Protein AF-A0A976C8J4-F1 (afdb_monomer)

pLDDT: mean 92.26, std 9.1, range [39.34, 98.19]

Structure (mmCIF, N/CA/C/O backbone):
data_AF-A0A976C8J4-F1
#
_entry.id   AF-A0A976C8J4-F1
#
loop_
_atom_site.group_PDB
_atom_site.id
_atom_site.type_symbol
_atom_site.label_atom_id
_atom_site.label_alt_id
_atom_site.label_comp_id
_atom_site.label_asym_id
_atom_site.label_entity_id
_atom_site.label_seq_id
_atom_site.pdbx_PDB_ins_code
_atom_site.Cartn_x
_atom_site.Cartn_y
_atom_site.Cartn_z
_atom_site.occupancy
_atom_site.B_iso_or_equiv
_atom_site.auth_seq_id
_atom_site.auth_comp_id
_atom_site.auth_asym_id
_atom_site.auth_atom_id
_atom_site.pdbx_PDB_model_num
ATOM 1 N N . MET A 1 1 ? 29.260 -11.620 -3.112 1.00 41.50 1 MET A N 1
ATOM 2 C CA . MET A 1 1 ? 27.911 -11.434 -2.534 1.00 41.50 1 MET A CA 1
ATOM 3 C C . MET A 1 1 ? 26.896 -11.480 -3.673 1.00 41.50 1 MET A C 1
ATOM 5 O O . MET A 1 1 ? 26.681 -10.475 -4.338 1.00 41.50 1 MET A O 1
ATOM 9 N N . VAL A 1 2 ? 26.352 -12.660 -3.986 1.00 39.34 2 VAL A N 1
ATOM 10 C CA . VAL A 1 2 ? 25.333 -12.824 -5.040 1.00 39.34 2 VAL A CA 1
ATOM 11 C C . VAL A 1 2 ? 23.997 -12.362 -4.457 1.00 39.34 2 VAL A C 1
ATOM 13 O O . VAL A 1 2 ? 23.223 -13.145 -3.924 1.00 39.34 2 VAL A O 1
ATOM 16 N N . GLY A 1 3 ? 23.778 -11.048 -4.435 1.00 47.53 3 GLY A N 1
ATOM 17 C CA . GLY A 1 3 ? 22.516 -10.465 -3.989 1.00 47.53 3 GLY A CA 1
ATOM 18 C C . GLY A 1 3 ? 21.468 -10.646 -5.081 1.00 47.53 3 GLY A C 1
ATOM 19 O O . GLY A 1 3 ? 21.663 -10.153 -6.188 1.00 47.53 3 GLY A O 1
ATOM 20 N N . ASN A 1 4 ? 20.379 -11.357 -4.778 1.00 62.34 4 ASN A N 1
ATOM 21 C CA . ASN A 1 4 ? 19.314 -11.746 -5.711 1.00 62.34 4 ASN A CA 1
ATOM 22 C C . ASN A 1 4 ? 18.607 -10.544 -6.378 1.00 62.34 4 ASN A C 1
ATOM 24 O O . ASN A 1 4 ? 17.482 -10.187 -6.024 1.00 62.34 4 ASN A O 1
ATOM 28 N N . ALA A 1 5 ? 19.238 -9.939 -7.387 1.00 71.81 5 ALA A N 1
ATOM 29 C CA . ALA A 1 5 ? 18.659 -8.879 -8.215 1.00 71.81 5 ALA A CA 1
ATOM 30 C C . ALA A 1 5 ? 17.354 -9.333 -8.891 1.00 71.81 5 ALA A C 1
ATOM 32 O O . ALA A 1 5 ? 16.433 -8.538 -9.073 1.00 71.81 5 ALA A O 1
ATOM 33 N N . TRP A 1 6 ? 17.246 -10.631 -9.195 1.00 85.31 6 TRP A N 1
ATOM 34 C CA . TRP A 1 6 ? 16.015 -11.235 -9.693 1.00 85.31 6 TRP A CA 1
ATOM 35 C C . TRP A 1 6 ? 14.874 -11.135 -8.677 1.00 85.31 6 TRP A C 1
ATOM 37 O O . TRP A 1 6 ? 13.796 -10.669 -9.036 1.00 85.31 6 TRP A O 1
ATOM 47 N N . ALA A 1 7 ? 15.113 -11.513 -7.416 1.00 80.38 7 ALA A N 1
ATOM 48 C CA . ALA A 1 7 ? 14.073 -11.523 -6.387 1.00 80.38 7 ALA A CA 1
ATOM 49 C C . ALA A 1 7 ? 13.535 -10.111 -6.144 1.00 80.38 7 ALA A C 1
ATOM 51 O O . ALA A 1 7 ? 12.331 -9.897 -6.222 1.00 80.38 7 ALA A O 1
ATOM 52 N N . LYS A 1 8 ? 14.428 -9.126 -5.985 1.00 81.06 8 LYS A N 1
ATOM 53 C CA . LYS A 1 8 ? 14.043 -7.716 -5.797 1.00 81.06 8 LYS A CA 1
ATOM 54 C C . LYS A 1 8 ? 13.209 -7.159 -6.955 1.00 81.06 8 LYS A C 1
ATOM 56 O O . LYS A 1 8 ? 12.375 -6.292 -6.744 1.00 81.06 8 LYS A O 1
ATOM 61 N N . LYS A 1 9 ? 13.419 -7.653 -8.179 1.00 86.38 9 LYS A N 1
ATOM 62 C CA . LYS A 1 9 ? 12.665 -7.218 -9.362 1.00 86.38 9 LYS A CA 1
ATOM 63 C C . LYS A 1 9 ? 11.280 -7.865 -9.473 1.00 86.38 9 LYS A C 1
ATOM 65 O O . LYS A 1 9 ? 10.401 -7.282 -10.095 1.00 86.38 9 LYS A O 1
ATOM 70 N N . HIS A 1 10 ? 11.086 -9.061 -8.919 1.00 91.81 10 HIS A N 1
ATOM 71 C CA . HIS A 1 10 ? 9.869 -9.854 -9.143 1.00 91.81 10 HIS A CA 1
ATOM 72 C C . HIS A 1 10 ? 8.991 -10.025 -7.906 1.00 91.81 10 HIS A C 1
ATOM 74 O O . HIS A 1 10 ? 7.829 -10.404 -8.060 1.00 91.81 10 HIS A O 1
ATOM 80 N N . ILE A 1 11 ? 9.531 -9.750 -6.719 1.00 95.19 11 ILE A N 1
ATOM 81 C CA . ILE A 1 11 ? 8.844 -9.872 -5.439 1.00 95.19 11 ILE A CA 1
ATOM 82 C C . ILE A 1 11 ? 8.641 -8.471 -4.865 1.00 95.19 11 ILE A C 1
ATOM 84 O O . ILE A 1 11 ? 9.584 -7.683 -4.776 1.00 95.19 11 ILE A O 1
ATOM 88 N N . GLY A 1 12 ? 7.402 -8.162 -4.501 1.00 95.94 12 GLY A N 1
ATOM 89 C CA . GLY A 1 12 ? 7.067 -7.052 -3.621 1.00 95.94 12 GLY A CA 1
ATOM 90 C C . GLY A 1 12 ? 6.862 -7.568 -2.206 1.00 95.94 12 GLY A C 1
ATOM 91 O O . GLY A 1 12 ? 6.359 -8.676 -2.021 1.00 95.94 12 GLY A O 1
ATOM 92 N N . TYR A 1 13 ? 7.268 -6.783 -1.217 1.00 95.12 13 TYR A N 1
ATOM 93 C CA . TYR A 1 13 ? 7.202 -7.182 0.181 1.00 95.12 13 TYR A CA 1
ATOM 94 C C . TYR A 1 13 ? 6.600 -6.069 1.024 1.00 95.12 13 TYR A C 1
ATOM 96 O O . TYR A 1 13 ? 7.028 -4.921 0.910 1.00 95.12 13 TYR A O 1
ATOM 104 N N . LEU A 1 14 ? 5.630 -6.440 1.854 1.00 95.56 14 LEU A N 1
ATOM 105 C CA . LEU A 1 14 ? 5.026 -5.598 2.871 1.00 95.56 14 LEU A CA 1
ATOM 106 C C . LEU A 1 14 ? 5.291 -6.237 4.242 1.00 95.56 14 LEU A C 1
ATOM 108 O O . LEU A 1 14 ? 4.684 -7.268 4.523 1.00 95.56 14 LEU A O 1
ATOM 112 N N . PRO A 1 15 ? 6.193 -5.680 5.064 1.00 92.38 15 PRO A N 1
ATOM 113 C CA . PRO A 1 15 ? 6.419 -6.163 6.426 1.00 92.38 15 PRO A CA 1
ATOM 114 C C . PRO A 1 15 ? 5.279 -5.758 7.375 1.00 92.38 15 PRO A C 1
ATOM 116 O O . PRO A 1 15 ? 4.619 -4.744 7.138 1.00 92.38 15 PRO A O 1
ATOM 119 N N . GLU A 1 16 ? 5.141 -6.466 8.504 1.00 87.81 16 GLU A N 1
ATOM 120 C CA . GLU A 1 16 ? 4.213 -6.096 9.591 1.00 87.81 16 GLU A CA 1
ATOM 121 C C . GLU A 1 16 ? 4.452 -4.648 10.055 1.00 87.81 16 GLU A C 1
ATOM 123 O O . GLU A 1 16 ? 3.533 -3.834 10.177 1.00 87.81 16 GLU A O 1
ATOM 128 N N . SER A 1 17 ? 5.726 -4.302 10.270 1.00 83.81 17 SER A N 1
ATOM 129 C CA . SER A 1 17 ? 6.147 -2.942 10.595 1.00 83.81 17 SER A CA 1
ATOM 130 C C . SER A 1 17 ? 6.581 -2.196 9.339 1.00 83.81 17 SER A C 1
ATOM 132 O O . SER A 1 17 ? 7.681 -2.380 8.810 1.00 83.81 17 SER A O 1
ATOM 134 N N . ASN A 1 18 ? 5.702 -1.316 8.872 1.00 77.69 18 ASN A N 1
ATOM 135 C CA . ASN A 1 18 ? 5.929 -0.458 7.718 1.00 77.69 18 ASN A CA 1
ATOM 136 C C . ASN A 1 18 ? 7.015 0.600 7.990 1.00 77.69 18 ASN A C 1
ATOM 138 O O . ASN A 1 18 ? 6.749 1.650 8.578 1.00 77.69 18 ASN A O 1
ATOM 142 N N . ALA A 1 19 ? 8.238 0.352 7.514 1.00 81.88 19 ALA A N 1
ATOM 143 C CA . ALA A 1 19 ? 9.367 1.285 7.590 1.00 81.88 19 ALA A CA 1
ATOM 144 C C . ALA A 1 19 ? 9.253 2.420 6.546 1.00 81.88 19 ALA A C 1
ATOM 146 O O . ALA A 1 19 ? 10.023 2.494 5.588 1.00 81.88 19 ALA A O 1
ATOM 147 N N . LEU A 1 20 ? 8.253 3.290 6.703 1.00 92.44 20 LEU A N 1
ATOM 148 C CA . LEU A 1 20 ? 8.008 4.429 5.811 1.00 92.44 20 LEU A CA 1
ATOM 149 C C . LEU A 1 20 ? 8.832 5.664 6.217 1.00 92.44 20 LEU A C 1
ATOM 151 O O . LEU A 1 20 ? 9.052 5.902 7.404 1.00 92.44 20 LEU A O 1
ATOM 155 N N . TYR A 1 21 ? 9.208 6.500 5.240 1.00 94.81 21 TYR A N 1
ATOM 156 C CA . TYR A 1 21 ? 9.780 7.831 5.497 1.00 94.81 21 TYR A CA 1
ATOM 157 C C . TYR A 1 21 ? 8.656 8.797 5.897 1.00 94.81 21 TYR A C 1
ATOM 159 O O . TYR A 1 21 ? 7.953 9.339 5.046 1.00 94.81 21 TYR A O 1
ATOM 167 N N . LEU A 1 22 ? 8.429 8.944 7.204 1.00 95.31 22 LEU A N 1
ATOM 168 C CA . LEU A 1 22 ? 7.263 9.650 7.755 1.00 95.31 22 LEU A CA 1
ATOM 169 C C . LEU A 1 22 ? 7.241 11.155 7.437 1.00 95.31 22 LEU A C 1
ATOM 171 O O . LEU A 1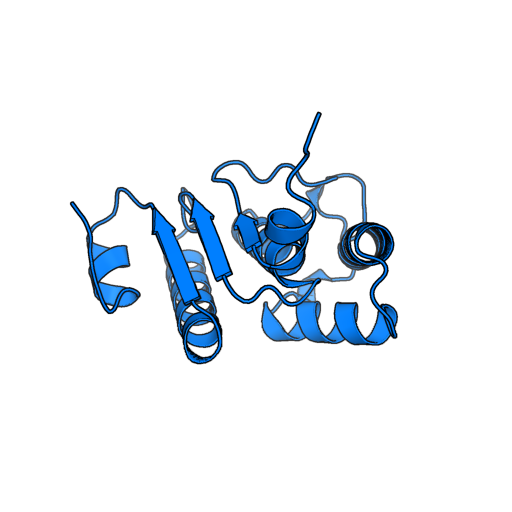 22 ? 6.170 11.758 7.378 1.00 95.31 22 LEU A O 1
ATOM 175 N N . ASP A 1 23 ? 8.412 11.738 7.209 1.00 96.56 23 ASP A N 1
ATOM 176 C CA . ASP A 1 23 ? 8.638 13.150 6.911 1.00 96.56 23 ASP A CA 1
ATOM 177 C C . ASP A 1 23 ? 8.343 13.535 5.450 1.00 96.56 23 ASP A C 1
ATOM 179 O O . ASP A 1 23 ? 8.183 14.724 5.158 1.00 96.56 23 ASP A O 1
ATOM 183 N N . MET A 1 24 ? 8.215 12.548 4.554 1.00 97.88 24 MET A N 1
ATOM 184 C CA . MET A 1 24 ? 7.908 12.746 3.134 1.00 97.88 24 MET A CA 1
ATOM 185 C C . MET A 1 24 ? 6.403 12.815 2.854 1.00 97.88 24 MET A C 1
ATOM 187 O O . MET A 1 24 ? 5.578 12.193 3.534 1.00 97.88 24 MET A O 1
ATOM 191 N N . TYR A 1 25 ? 6.035 13.520 1.781 1.00 98.12 25 TYR A N 1
ATOM 192 C CA . TYR A 1 25 ? 4.689 13.433 1.216 1.00 98.12 25 TYR A CA 1
ATOM 193 C C . TYR A 1 25 ? 4.474 12.094 0.502 1.00 98.12 25 TYR A C 1
ATOM 195 O O . TYR A 1 25 ? 5.399 11.527 -0.076 1.00 98.12 25 TYR A O 1
ATOM 203 N N . VAL A 1 26 ? 3.230 11.600 0.468 1.00 97.75 26 VAL A N 1
ATOM 204 C CA . VAL A 1 26 ? 2.891 10.309 -0.173 1.00 97.75 26 VAL A CA 1
ATOM 205 C C . VAL A 1 26 ? 3.421 10.213 -1.608 1.00 97.75 26 VAL A C 1
ATOM 207 O O . VAL A 1 26 ? 4.051 9.225 -1.983 1.00 97.75 26 VAL A O 1
ATOM 210 N N . LYS A 1 27 ? 3.189 11.252 -2.419 1.00 97.38 27 LYS A N 1
ATOM 211 C CA . LYS A 1 27 ? 3.648 11.302 -3.818 1.00 97.38 27 LYS A CA 1
ATOM 212 C C . LYS A 1 27 ? 5.169 11.315 -3.936 1.00 97.38 27 LYS A C 1
ATOM 214 O O . LYS A 1 27 ? 5.704 10.687 -4.847 1.00 97.38 27 LYS A O 1
ATOM 219 N N . GLU A 1 28 ? 5.850 12.019 -3.037 1.00 97.69 28 GLU A N 1
ATOM 220 C CA . GLU A 1 28 ? 7.312 12.100 -3.013 1.00 97.69 28 GLU A CA 1
ATOM 221 C C . GLU A 1 28 ? 7.914 10.752 -2.643 1.00 97.69 28 GLU A C 1
ATOM 223 O O . GLU A 1 28 ? 8.764 10.251 -3.369 1.00 97.69 28 GLU A O 1
ATOM 228 N N . TYR A 1 29 ? 7.399 10.122 -1.587 1.00 98.06 29 TYR A N 1
ATOM 229 C CA . TYR A 1 29 ? 7.826 8.800 -1.149 1.00 98.06 29 TYR A CA 1
ATOM 230 C C . TYR A 1 29 ? 7.677 7.757 -2.262 1.00 98.06 29 TYR A C 1
ATOM 232 O O . TYR A 1 29 ? 8.629 7.054 -2.591 1.00 98.06 29 TYR A O 1
ATOM 240 N N . LEU A 1 30 ? 6.504 7.680 -2.900 1.00 98.00 30 LEU A N 1
ATOM 241 C CA . LEU A 1 30 ? 6.288 6.732 -3.997 1.00 98.00 30 LEU A CA 1
ATOM 242 C C . LEU A 1 30 ? 7.177 7.044 -5.208 1.00 98.00 30 LEU A C 1
ATOM 244 O O . LEU A 1 30 ? 7.691 6.122 -5.838 1.00 98.00 30 LEU A O 1
ATOM 248 N N . SER A 1 31 ? 7.406 8.323 -5.514 1.00 97.88 31 SER A N 1
ATOM 249 C CA . SER A 1 31 ? 8.338 8.709 -6.580 1.00 97.88 31 SER A CA 1
ATOM 250 C C . SER A 1 31 ? 9.762 8.259 -6.249 1.00 97.88 31 SER A C 1
ATOM 252 O O . SER A 1 31 ? 10.381 7.582 -7.063 1.00 97.88 31 SER A O 1
ATOM 254 N N . PHE A 1 32 ? 10.232 8.519 -5.028 1.00 97.50 32 PHE A N 1
ATOM 255 C CA . PHE A 1 32 ? 11.546 8.104 -4.541 1.00 97.50 32 PHE A CA 1
ATOM 256 C C . PHE A 1 32 ? 11.754 6.588 -4.663 1.00 97.50 32 PHE A C 1
ATOM 258 O O . PHE A 1 32 ? 12.746 6.134 -5.235 1.00 97.50 32 PHE A O 1
ATOM 265 N N . ILE A 1 33 ? 10.788 5.780 -4.210 1.00 96.56 33 ILE A N 1
ATOM 266 C CA . ILE A 1 33 ? 10.861 4.322 -4.374 1.00 96.56 33 ILE A CA 1
ATOM 267 C C . ILE A 1 33 ? 10.900 3.939 -5.860 1.00 96.56 33 ILE A C 1
ATOM 269 O O . ILE A 1 33 ? 11.694 3.089 -6.266 1.00 96.56 33 ILE A O 1
ATOM 273 N N . GLY A 1 34 ? 10.059 4.545 -6.697 1.00 96.62 34 GLY A N 1
ATOM 274 C CA . GLY A 1 34 ? 10.026 4.219 -8.120 1.00 96.62 34 GLY A CA 1
ATOM 275 C C . GLY A 1 34 ? 11.300 4.611 -8.881 1.00 96.62 34 GLY A C 1
ATOM 276 O O . GLY A 1 34 ? 11.676 3.913 -9.828 1.00 96.62 34 GLY A O 1
ATOM 277 N N . GLU A 1 35 ? 12.007 5.656 -8.445 1.00 96.62 35 GLU A N 1
ATOM 278 C CA . GLU A 1 35 ? 13.338 6.023 -8.948 1.00 96.62 35 GLU A CA 1
ATOM 279 C C . GLU A 1 35 ? 14.383 4.952 -8.621 1.00 96.62 35 GLU A C 1
ATOM 281 O O . GLU A 1 35 ? 15.153 4.563 -9.504 1.00 96.62 35 GLU A O 1
ATOM 286 N N . ILE A 1 36 ? 14.361 4.391 -7.403 1.00 94.12 36 ILE A N 1
ATOM 287 C CA . ILE A 1 36 ? 15.241 3.274 -7.007 1.00 94.12 36 ILE A CA 1
ATOM 288 C C . ILE A 1 36 ? 15.042 2.071 -7.941 1.00 94.12 36 ILE A C 1
ATOM 290 O O . ILE A 1 36 ? 16.012 1.437 -8.367 1.00 94.12 36 ILE A O 1
ATOM 294 N N . TYR A 1 37 ? 13.792 1.781 -8.311 1.00 94.12 37 TYR A N 1
ATOM 295 C CA . TYR A 1 37 ? 13.451 0.713 -9.255 1.00 94.12 37 TYR A CA 1
ATOM 296 C C . TYR A 1 37 ? 13.611 1.098 -10.735 1.00 94.12 37 TYR A C 1
ATOM 298 O O . TYR A 1 37 ? 13.393 0.248 -11.601 1.00 94.12 37 TYR A O 1
ATOM 306 N N . LYS A 1 38 ? 14.025 2.335 -11.045 1.00 94.44 38 LYS A N 1
ATOM 307 C CA . LYS A 1 38 ? 14.231 2.856 -12.410 1.00 94.44 38 LYS A CA 1
ATOM 308 C C . LYS A 1 38 ? 13.002 2.682 -13.308 1.00 94.44 38 LYS A C 1
ATOM 310 O O . LYS A 1 38 ? 13.107 2.251 -14.458 1.00 94.44 38 LYS A O 1
ATOM 315 N N . ILE A 1 39 ? 11.825 2.990 -12.770 1.00 95.44 39 ILE A N 1
ATOM 316 C CA . ILE A 1 39 ? 10.553 2.797 -13.468 1.00 95.44 39 ILE A CA 1
ATOM 317 C C . ILE A 1 39 ? 10.392 3.834 -14.597 1.00 95.44 39 ILE A C 1
ATOM 319 O O . ILE A 1 39 ? 10.449 5.039 -14.334 1.00 95.44 39 ILE A O 1
ATOM 323 N N . PRO A 1 40 ? 10.136 3.411 -15.852 1.00 93.94 40 PRO A N 1
ATOM 324 C CA . PRO A 1 40 ? 9.795 4.335 -16.927 1.00 93.94 40 PRO A CA 1
ATOM 325 C C . PRO A 1 40 ? 8.408 4.946 -16.691 1.00 93.94 40 PRO A C 1
ATOM 327 O O . PRO A 1 40 ? 7.513 4.290 -16.166 1.00 93.94 40 PRO A O 1
ATOM 330 N N . ASN A 1 41 ? 8.199 6.192 -17.121 1.00 95.81 41 ASN A N 1
ATOM 331 C CA . ASN A 1 41 ? 6.933 6.914 -16.922 1.00 95.81 41 ASN A CA 1
ATOM 332 C C . ASN A 1 41 ? 6.502 6.999 -15.443 1.00 95.81 41 ASN A C 1
ATOM 334 O O . ASN A 1 41 ? 5.317 6.888 -15.125 1.00 95.81 41 ASN A O 1
ATOM 338 N N . LEU A 1 42 ? 7.461 7.229 -14.539 1.00 96.94 42 LEU A N 1
ATOM 339 C CA . LEU A 1 42 ? 7.265 7.215 -13.087 1.00 96.94 42 LEU A CA 1
ATOM 340 C C . LEU A 1 42 ? 6.047 8.017 -12.608 1.00 96.94 42 LEU A C 1
ATOM 342 O O . LEU A 1 42 ? 5.255 7.506 -11.825 1.00 96.94 42 L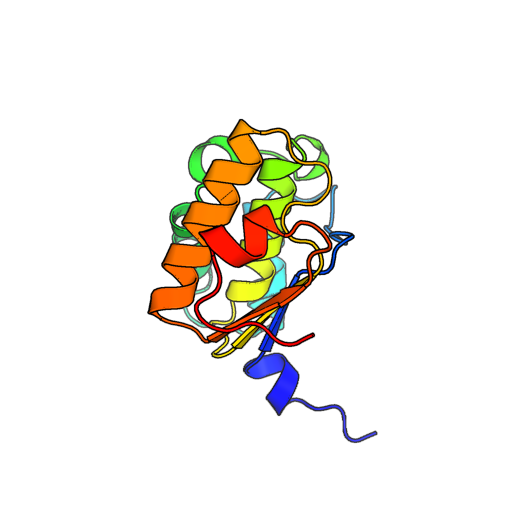EU A O 1
ATOM 346 N N . LYS A 1 43 ? 5.848 9.244 -13.110 1.00 97.06 43 LYS A N 1
ATOM 347 C CA . LYS A 1 43 ? 4.693 10.079 -12.729 1.00 97.06 43 LYS A CA 1
ATOM 348 C C . LYS A 1 43 ? 3.357 9.376 -12.978 1.00 97.06 43 LYS A C 1
ATOM 350 O O . LYS A 1 43 ? 2.469 9.437 -12.132 1.00 97.06 43 LYS A O 1
ATOM 355 N N . LYS A 1 44 ? 3.232 8.688 -14.118 1.00 98.00 44 LYS A N 1
ATOM 356 C CA . LYS A 1 44 ? 2.042 7.901 -14.455 1.00 98.00 44 LYS A CA 1
ATOM 357 C C . LYS A 1 44 ? 1.906 6.718 -13.500 1.00 98.00 44 LYS A C 1
ATOM 359 O O . LYS A 1 44 ? 0.840 6.527 -12.931 1.00 98.00 44 LYS A O 1
ATOM 364 N N . ARG A 1 45 ? 2.997 5.983 -13.258 1.00 97.88 45 ARG A N 1
ATOM 365 C CA . ARG A 1 45 ? 2.987 4.831 -12.348 1.00 97.88 45 ARG A CA 1
ATOM 366 C C . ARG A 1 45 ? 2.588 5.210 -10.921 1.00 97.88 45 ARG A C 1
ATOM 368 O O . ARG A 1 45 ? 1.821 4.492 -10.293 1.00 97.88 45 ARG A O 1
ATOM 375 N N . VAL A 1 46 ? 3.082 6.335 -10.407 1.00 98.12 46 VAL A N 1
ATOM 376 C CA . VAL A 1 46 ? 2.715 6.840 -9.074 1.00 98.12 46 VAL A CA 1
ATOM 377 C C . VAL A 1 46 ? 1.227 7.186 -9.014 1.00 98.12 46 VAL A C 1
ATOM 379 O O . VAL A 1 46 ? 0.570 6.832 -8.039 1.00 98.12 46 VAL A O 1
ATOM 382 N N . ALA A 1 47 ? 0.681 7.827 -10.052 1.00 98.00 47 ALA A N 1
ATOM 383 C CA . ALA A 1 47 ? -0.751 8.116 -10.128 1.00 98.00 47 ALA A CA 1
ATOM 384 C C . ALA A 1 47 ? -1.596 6.829 -10.143 1.00 98.00 47 ALA A C 1
ATOM 386 O O . ALA A 1 47 ? -2.529 6.720 -9.352 1.00 98.00 47 ALA A O 1
ATOM 387 N N . GLU A 1 48 ? -1.209 5.836 -10.953 1.00 97.44 48 GLU A N 1
ATOM 388 C CA . GLU A 1 48 ? -1.850 4.512 -10.988 1.00 97.44 48 GLU A CA 1
ATOM 389 C C . GLU A 1 48 ? -1.835 3.838 -9.608 1.00 97.44 48 GLU A C 1
ATOM 391 O O . GLU A 1 48 ? -2.851 3.304 -9.181 1.00 97.44 48 GLU A O 1
ATOM 396 N N . MET A 1 49 ? -0.710 3.882 -8.880 1.00 97.75 49 MET A N 1
ATOM 397 C CA . MET A 1 49 ? -0.640 3.308 -7.529 1.00 97.75 49 MET A CA 1
ATOM 398 C C . MET A 1 49 ? -1.548 4.042 -6.548 1.00 97.75 49 MET A C 1
ATOM 400 O O . MET A 1 49 ? -2.273 3.393 -5.802 1.00 97.75 49 MET A O 1
ATOM 404 N N . ILE A 1 50 ? -1.545 5.378 -6.559 1.00 97.94 50 ILE A N 1
ATOM 405 C CA . ILE A 1 50 ? -2.400 6.180 -5.674 1.00 97.94 50 ILE A CA 1
ATOM 406 C C . ILE A 1 50 ? -3.876 5.849 -5.889 1.00 97.94 50 ILE A C 1
ATOM 408 O O . ILE A 1 50 ? -4.620 5.738 -4.916 1.00 97.94 50 ILE A O 1
ATOM 412 N N . GLU A 1 51 ? -4.292 5.681 -7.140 1.00 97.25 51 GLU A N 1
ATOM 413 C CA . GLU A 1 51 ? -5.652 5.278 -7.483 1.00 97.25 51 GLU A CA 1
ATOM 414 C C . GLU A 1 51 ? -5.931 3.834 -7.051 1.00 97.25 51 GLU A C 1
ATOM 416 O O . GLU A 1 51 ? -6.866 3.596 -6.287 1.00 97.25 51 GLU A O 1
ATOM 421 N N . GLN A 1 52 ? -5.075 2.888 -7.451 1.00 95.62 52 GLN A N 1
ATOM 422 C CA . GLN A 1 52 ? -5.263 1.456 -7.214 1.00 95.62 52 GLN A CA 1
ATOM 423 C C . GLN A 1 52 ? -5.398 1.110 -5.728 1.00 95.62 52 GLN A C 1
ATOM 425 O O . GLN A 1 52 ? -6.224 0.276 -5.367 1.00 95.62 52 GLN A O 1
ATOM 430 N N . VAL A 1 53 ? -4.610 1.745 -4.854 1.00 96.12 53 VAL A N 1
ATOM 431 C CA . VAL A 1 53 ? -4.674 1.499 -3.404 1.00 96.12 53 VAL A CA 1
ATOM 432 C C . VAL A 1 53 ? -5.574 2.490 -2.656 1.00 96.12 53 VAL A C 1
ATOM 434 O O . VAL A 1 53 ? -5.621 2.465 -1.427 1.00 96.12 53 VAL A O 1
ATOM 437 N N . GLY A 1 54 ? -6.293 3.374 -3.358 1.00 95.94 54 GLY A N 1
ATOM 438 C CA . GLY A 1 54 ? -7.247 4.318 -2.766 1.00 95.94 54 GLY A CA 1
ATOM 439 C C . GLY A 1 54 ? -6.618 5.409 -1.890 1.00 95.94 54 GLY A C 1
ATOM 440 O O . GLY A 1 54 ? -7.204 5.815 -0.893 1.00 95.94 54 GLY A O 1
ATOM 441 N N . LEU A 1 55 ? -5.423 5.890 -2.238 1.00 97.12 55 LEU A N 1
ATOM 442 C CA . LEU A 1 55 ? -4.727 6.980 -1.537 1.00 97.12 55 LEU A CA 1
ATOM 443 C C . LEU A 1 55 ? -5.164 8.382 -1.990 1.00 97.12 55 LEU A C 1
ATOM 445 O O . LEU A 1 55 ? -4.697 9.367 -1.423 1.00 97.12 55 LEU A O 1
ATOM 449 N N . GLY A 1 56 ? -6.021 8.498 -3.010 1.00 96.25 56 GLY A N 1
ATOM 450 C CA . GLY A 1 56 ? -6.419 9.769 -3.634 1.00 96.25 56 GLY A CA 1
ATOM 451 C C . GLY A 1 56 ? -6.690 10.919 -2.647 1.00 96.25 56 GLY A C 1
ATOM 452 O O . GLY A 1 56 ? -5.985 11.933 -2.734 1.00 96.25 56 GLY A O 1
ATOM 453 N N . PRO A 1 57 ? -7.618 10.753 -1.678 1.00 95.12 57 PRO A N 1
ATOM 454 C CA . PRO A 1 57 ? -7.987 11.798 -0.717 1.00 95.12 57 PRO A CA 1
ATOM 455 C C . PRO A 1 57 ? -6.819 12.301 0.139 1.00 95.12 57 PRO A C 1
ATOM 457 O O . PRO A 1 57 ? -6.758 13.476 0.482 1.00 95.12 57 PRO A O 1
ATOM 460 N N . GLU A 1 58 ? -5.857 11.431 0.438 1.00 95.50 58 GLU A N 1
ATOM 461 C CA . GLU A 1 58 ? -4.776 11.679 1.396 1.00 95.50 58 GLU A CA 1
ATOM 462 C C . GLU A 1 58 ? -3.411 11.903 0.720 1.00 95.50 58 GLU A C 1
ATOM 464 O O . GLU A 1 58 ? -2.419 12.216 1.374 1.00 95.50 58 GLU A O 1
ATOM 469 N N . SER A 1 59 ? -3.346 11.791 -0.610 1.00 94.38 59 SER A N 1
ATOM 470 C CA . SER A 1 59 ? -2.098 11.816 -1.389 1.00 94.38 59 SER A CA 1
ATOM 471 C C . SER A 1 59 ? -1.305 13.130 -1.316 1.00 94.38 59 SER A C 1
ATOM 473 O O . SER A 1 59 ? -0.156 13.183 -1.758 1.00 94.38 59 SER A O 1
ATOM 475 N N . HIS A 1 60 ? -1.918 14.193 -0.794 1.00 95.06 60 HIS A N 1
ATOM 476 C CA . HIS A 1 60 ? -1.321 15.514 -0.605 1.00 95.06 60 HIS A CA 1
ATOM 477 C C . HIS A 1 60 ? -0.718 15.711 0.794 1.00 95.06 60 HIS A C 1
ATOM 479 O O . HIS A 1 60 ? -0.147 16.766 1.056 1.00 95.06 60 HIS A O 1
ATOM 485 N N . LYS A 1 61 ? -0.857 14.735 1.699 1.00 97.44 61 LYS A N 1
ATOM 486 C CA . LYS A 1 61 ? -0.356 14.817 3.074 1.00 97.44 61 LYS A CA 1
ATOM 487 C C . LYS A 1 61 ? 1.013 14.155 3.217 1.00 97.44 61 LYS A C 1
ATOM 489 O O . LYS A 1 61 ? 1.422 13.328 2.395 1.00 97.44 61 LYS A O 1
ATOM 494 N N . LYS A 1 62 ? 1.706 14.516 4.298 1.00 98.19 62 LYS A N 1
ATOM 495 C CA . LYS A 1 62 ? 2.862 13.770 4.799 1.00 98.19 62 LYS A CA 1
ATOM 496 C C . LYS A 1 62 ? 2.434 12.428 5.375 1.00 98.19 62 LYS A C 1
ATOM 498 O O . LYS A 1 62 ? 1.340 12.317 5.931 1.00 98.19 62 LYS A O 1
ATOM 503 N N . ILE A 1 63 ? 3.309 11.431 5.287 1.00 97.75 63 ILE A N 1
ATOM 504 C CA . ILE A 1 63 ? 3.022 10.075 5.771 1.00 97.75 63 ILE A CA 1
ATOM 505 C C . ILE A 1 63 ? 2.784 10.056 7.292 1.00 97.75 63 ILE A C 1
ATOM 507 O O . ILE A 1 63 ? 1.924 9.312 7.769 1.00 97.75 63 ILE A O 1
ATOM 511 N N . GLU A 1 64 ? 3.462 10.914 8.062 1.00 97.06 64 GLU A N 1
ATOM 512 C CA . GLU A 1 64 ? 3.224 11.066 9.505 1.00 97.06 64 GLU A CA 1
ATOM 513 C C . GLU A 1 64 ? 1.772 11.441 9.851 1.00 97.06 64 GLU A C 1
ATOM 515 O O . GLU A 1 64 ? 1.252 10.995 10.872 1.00 97.06 64 GLU A O 1
ATOM 520 N N . ALA A 1 65 ? 1.084 12.189 8.986 1.00 97.38 65 ALA A N 1
ATOM 521 C CA . ALA A 1 65 ? -0.287 12.639 9.221 1.00 97.38 65 ALA A CA 1
ATOM 522 C C . ALA A 1 65 ? -1.348 11.592 8.838 1.00 97.38 65 ALA A C 1
ATOM 524 O O . ALA A 1 65 ? -2.534 11.785 9.105 1.00 97.38 65 ALA A O 1
ATOM 525 N N . LEU A 1 66 ? -0.943 10.491 8.199 1.00 95.88 66 LEU A N 1
ATOM 526 C CA . LEU A 1 66 ? -1.853 9.430 7.780 1.00 95.88 66 LEU A CA 1
ATOM 527 C C . LEU A 1 66 ? -2.270 8.553 8.959 1.00 95.88 66 LEU A C 1
ATOM 529 O O . LEU A 1 66 ? -1.450 8.213 9.818 1.00 95.88 66 LEU A O 1
ATOM 533 N N . SER A 1 67 ? -3.526 8.098 8.938 1.00 94.00 67 SER A N 1
ATOM 534 C CA . SER A 1 67 ? -3.960 7.014 9.817 1.00 94.00 67 SER A CA 1
ATOM 535 C C . SER A 1 67 ? -3.223 5.718 9.480 1.00 94.00 67 SER A C 1
ATOM 537 O O . SER A 1 67 ? -2.652 5.557 8.396 1.00 94.00 67 SER A O 1
ATOM 539 N N . LYS A 1 68 ? -3.261 4.756 10.404 1.00 92.69 68 LYS A N 1
ATOM 540 C CA . LYS A 1 68 ? -2.579 3.473 10.231 1.00 92.69 68 LYS A CA 1
ATOM 541 C C . LYS A 1 68 ? -3.016 2.736 8.956 1.00 92.69 68 LYS A C 1
ATOM 543 O O . LYS A 1 68 ? -2.151 2.305 8.201 1.00 92.69 68 LYS A O 1
ATOM 548 N N . GLY A 1 69 ? -4.315 2.686 8.652 1.00 94.06 69 GLY A N 1
ATOM 549 C CA . GLY A 1 69 ? -4.820 2.101 7.404 1.00 94.06 69 GLY A CA 1
ATOM 550 C C . GLY A 1 69 ? -4.299 2.798 6.144 1.00 94.06 69 GLY A C 1
ATOM 551 O O . GLY A 1 69 ? -3.913 2.131 5.186 1.00 94.06 69 GLY A O 1
ATOM 552 N N . TYR A 1 70 ? -4.194 4.131 6.145 1.00 95.62 70 TYR A N 1
ATOM 553 C CA . TYR A 1 70 ? -3.598 4.857 5.018 1.00 95.62 70 TYR A CA 1
ATOM 554 C C . TYR A 1 70 ? -2.091 4.604 4.893 1.00 95.62 70 TYR A C 1
ATOM 556 O O . TYR A 1 70 ? -1.604 4.420 3.779 1.00 95.62 70 TYR A O 1
ATOM 564 N N . ARG A 1 71 ? -1.350 4.499 6.003 1.00 95.62 71 ARG A N 1
ATOM 565 C CA . ARG A 1 71 ? 0.062 4.068 5.973 1.00 95.62 71 ARG A CA 1
ATOM 566 C C . ARG A 1 71 ? 0.205 2.653 5.409 1.00 95.62 71 ARG A C 1
ATOM 568 O O . ARG A 1 71 ? 1.107 2.410 4.615 1.00 95.62 71 ARG A O 1
ATOM 575 N N . GLN A 1 72 ? -0.727 1.756 5.726 1.00 95.62 72 GLN A N 1
ATOM 576 C CA . GLN A 1 72 ? -0.762 0.409 5.157 1.00 95.62 72 GLN A CA 1
ATOM 577 C C . GLN A 1 72 ? -0.947 0.428 3.635 1.00 95.62 72 GLN A C 1
ATOM 579 O O . GLN A 1 72 ? -0.236 -0.267 2.912 1.00 95.62 72 GLN A O 1
ATOM 584 N N . ARG A 1 73 ? -1.846 1.284 3.132 1.00 96.50 73 ARG A N 1
ATOM 585 C CA . ARG A 1 73 ? -2.038 1.512 1.689 1.00 96.50 73 ARG A CA 1
ATOM 586 C C . ARG A 1 73 ? -0.773 2.066 1.024 1.00 96.50 73 ARG A C 1
ATOM 588 O O . ARG A 1 73 ? -0.448 1.650 -0.085 1.00 96.50 73 ARG A O 1
ATOM 595 N N . VAL A 1 74 ? -0.026 2.950 1.696 1.00 97.56 74 VAL A N 1
ATOM 596 C CA . VAL A 1 74 ? 1.289 3.419 1.211 1.00 97.56 74 VAL A CA 1
ATOM 597 C C . VAL A 1 74 ? 2.293 2.264 1.132 1.00 97.56 74 VAL A C 1
ATOM 599 O O . VAL A 1 74 ? 2.981 2.140 0.120 1.00 97.56 74 VAL A O 1
ATOM 602 N N . GLY A 1 75 ? 2.344 1.393 2.143 1.00 96.62 75 GLY A N 1
ATOM 603 C CA . GLY A 1 75 ? 3.177 0.187 2.121 1.00 96.62 75 GLY A CA 1
ATOM 604 C C . GLY A 1 75 ? 2.820 -0.754 0.964 1.00 96.62 75 GLY A C 1
ATOM 605 O O . GLY A 1 75 ? 3.699 -1.189 0.222 1.00 96.62 75 GLY A O 1
ATOM 606 N N . LEU A 1 76 ? 1.527 -1.006 0.732 1.00 96.56 76 LEU A N 1
ATOM 607 C CA . LEU A 1 76 ? 1.056 -1.795 -0.415 1.00 96.56 76 LEU A CA 1
ATOM 608 C C . LEU A 1 76 ? 1.475 -1.166 -1.750 1.00 96.56 76 LEU A C 1
ATOM 610 O O . LEU A 1 76 ? 2.017 -1.854 -2.616 1.00 96.56 76 LEU A O 1
ATOM 614 N N . ALA A 1 77 ? 1.290 0.147 -1.905 1.00 97.38 77 ALA A N 1
ATOM 615 C CA . ALA A 1 77 ? 1.727 0.874 -3.093 1.00 97.38 77 ALA A CA 1
ATOM 616 C C . ALA A 1 77 ? 3.240 0.735 -3.316 1.00 97.38 77 ALA A C 1
ATOM 618 O O . ALA A 1 77 ? 3.672 0.451 -4.431 1.00 97.38 77 ALA A O 1
ATOM 619 N N . GLN A 1 78 ? 4.044 0.870 -2.259 1.00 96.88 78 GLN A N 1
ATOM 620 C CA . GLN A 1 78 ? 5.495 0.681 -2.305 1.00 96.88 78 GLN A CA 1
ATOM 621 C C . GLN A 1 78 ? 5.881 -0.742 -2.712 1.00 96.88 78 GLN A C 1
ATOM 623 O O . GLN A 1 78 ? 6.783 -0.914 -3.534 1.00 96.88 78 GLN A O 1
ATOM 628 N N . ALA A 1 79 ? 5.210 -1.757 -2.167 1.00 96.19 79 ALA A N 1
ATOM 629 C CA . ALA A 1 79 ? 5.457 -3.150 -2.515 1.00 96.19 79 ALA A CA 1
ATOM 630 C C . ALA A 1 79 ? 5.095 -3.447 -3.979 1.00 96.19 79 ALA A C 1
ATOM 632 O O . ALA A 1 79 ? 5.692 -4.329 -4.589 1.00 96.19 79 ALA A O 1
ATOM 633 N N . MET A 1 80 ? 4.144 -2.711 -4.556 1.00 96.25 80 MET A N 1
ATOM 634 C CA . MET A 1 80 ? 3.615 -2.942 -5.902 1.00 96.25 80 MET A CA 1
ATOM 635 C C . MET A 1 80 ? 4.197 -2.039 -6.991 1.00 96.25 80 MET A C 1
ATOM 637 O O . MET A 1 80 ? 3.993 -2.310 -8.181 1.00 96.25 80 MET A O 1
ATOM 641 N N . ILE A 1 81 ? 4.886 -0.955 -6.634 1.00 96.69 81 ILE A N 1
ATOM 642 C CA . ILE A 1 81 ? 5.208 0.112 -7.585 1.00 96.69 81 ILE A CA 1
ATOM 643 C C . ILE A 1 81 ? 6.054 -0.380 -8.763 1.00 96.69 81 ILE A C 1
ATOM 645 O O . ILE A 1 81 ? 5.776 -0.003 -9.897 1.00 96.69 81 ILE A O 1
ATOM 649 N N . HIS A 1 82 ? 6.990 -1.308 -8.548 1.00 95.31 82 HIS A N 1
ATOM 650 C CA . HIS A 1 82 ? 7.818 -1.933 -9.594 1.00 95.31 82 HIS A CA 1
ATOM 651 C C . HIS A 1 82 ? 7.127 -3.065 -10.365 1.00 95.31 82 HIS A C 1
ATOM 653 O O . HIS A 1 82 ? 7.765 -3.736 -11.174 1.00 95.31 82 HIS A O 1
ATOM 659 N N . ASN A 1 83 ? 5.823 -3.249 -10.151 1.00 95.31 83 ASN 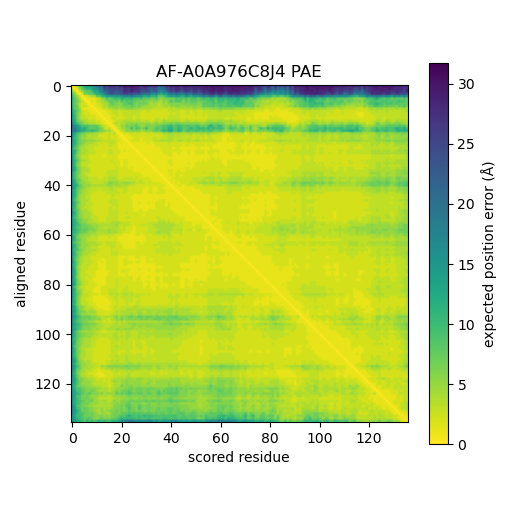A N 1
ATOM 660 C CA . ASN A 1 83 ? 4.969 -4.256 -10.781 1.00 95.31 83 ASN A CA 1
ATOM 661 C C . ASN A 1 83 ? 5.477 -5.703 -10.601 1.00 95.31 83 ASN A C 1
ATOM 663 O O . ASN A 1 83 ? 5.739 -6.400 -11.588 1.00 95.31 83 ASN A O 1
ATOM 667 N N . PRO A 1 84 ? 5.636 -6.172 -9.351 1.00 96.12 84 PRO A N 1
ATOM 668 C CA . PRO A 1 84 ? 6.084 -7.531 -9.084 1.00 96.12 84 PRO A CA 1
ATOM 669 C C . PRO A 1 84 ? 5.050 -8.574 -9.531 1.00 96.12 84 PRO A C 1
ATOM 671 O O . PRO A 1 84 ? 3.846 -8.313 -9.583 1.00 96.12 84 PRO A O 1
ATOM 674 N N . LYS A 1 85 ? 5.531 -9.792 -9.806 1.00 95.19 85 LYS A N 1
ATOM 675 C CA . LYS A 1 85 ? 4.676 -10.956 -10.101 1.00 95.19 85 LYS A CA 1
ATOM 676 C C . LYS A 1 85 ? 4.152 -11.624 -8.830 1.00 95.19 85 LYS A C 1
ATOM 678 O O . LYS A 1 85 ? 3.107 -12.269 -8.868 1.00 95.19 85 LYS A O 1
ATOM 683 N N . VAL A 1 86 ? 4.900 -11.493 -7.736 1.00 96.69 86 VAL A N 1
ATOM 684 C CA . VAL A 1 86 ? 4.590 -12.088 -6.435 1.00 96.69 86 VAL A CA 1
ATOM 685 C C . VAL A 1 86 ? 4.598 -10.997 -5.372 1.00 96.69 86 VAL A C 1
ATOM 687 O O . VAL A 1 86 ? 5.524 -10.188 -5.326 1.00 96.69 86 VAL A O 1
ATOM 690 N N . LEU A 1 87 ? 3.591 -10.988 -4.508 1.00 97.00 87 LEU A N 1
ATOM 691 C CA . LEU A 1 87 ? 3.528 -10.142 -3.322 1.00 97.00 87 LEU A CA 1
ATOM 692 C C . LEU A 1 87 ? 3.571 -11.012 -2.077 1.00 97.00 87 LEU A C 1
ATOM 694 O O . LEU A 1 87 ? 2.839 -11.992 -1.983 1.00 97.00 87 LEU A O 1
AT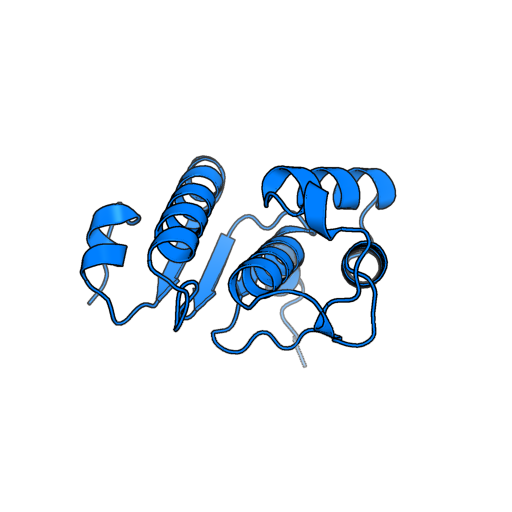OM 698 N N . ILE A 1 88 ? 4.425 -10.638 -1.135 1.00 96.56 88 ILE A N 1
ATOM 699 C CA . ILE A 1 88 ? 4.502 -11.246 0.188 1.00 96.56 88 ILE A CA 1
ATOM 700 C C . ILE A 1 88 ? 4.037 -10.193 1.186 1.00 96.56 88 ILE A C 1
ATOM 702 O O . ILE A 1 88 ? 4.604 -9.101 1.240 1.00 96.56 88 ILE A O 1
ATOM 706 N N . LEU A 1 89 ? 2.982 -10.512 1.922 1.00 96.06 89 LEU A N 1
ATOM 707 C CA . LEU A 1 89 ? 2.314 -9.622 2.856 1.00 96.06 89 LEU A CA 1
ATOM 708 C C . LEU A 1 89 ? 2.403 -10.225 4.252 1.00 96.06 89 LEU A C 1
ATOM 710 O O . LEU A 1 89 ? 1.841 -11.291 4.491 1.00 96.06 89 LEU A O 1
ATOM 714 N N . ASP A 1 90 ? 3.105 -9.540 5.144 1.00 94.56 90 ASP A N 1
ATOM 715 C CA . ASP A 1 90 ? 3.288 -9.967 6.521 1.00 94.56 90 ASP A CA 1
ATOM 716 C C . ASP A 1 90 ? 2.372 -9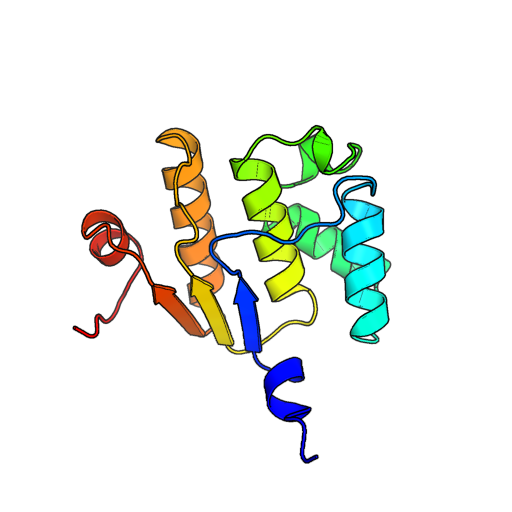.172 7.446 1.00 94.56 90 ASP A C 1
ATOM 718 O O . ASP A 1 90 ? 2.497 -7.952 7.536 1.00 94.56 90 ASP A O 1
ATOM 722 N N . GLU A 1 91 ? 1.398 -9.855 8.057 1.00 93.88 91 GLU A N 1
ATOM 723 C CA . GLU A 1 91 ? 0.403 -9.270 8.965 1.00 93.88 91 GLU A CA 1
ATOM 724 C C . GLU A 1 91 ? -0.237 -7.972 8.413 1.00 93.88 91 GLU A C 1
ATOM 726 O O . GLU A 1 91 ? -0.270 -6.929 9.081 1.00 93.88 91 GLU A O 1
ATOM 731 N N . PRO A 1 92 ? -0.753 -7.978 7.164 1.00 93.19 92 PRO A N 1
ATOM 732 C CA . PRO A 1 92 ? -1.042 -6.747 6.426 1.00 93.19 92 PRO A CA 1
ATOM 733 C C . PRO A 1 92 ? -2.233 -5.942 6.952 1.00 93.19 92 PRO A C 1
ATOM 735 O O . PRO A 1 92 ? -2.508 -4.856 6.444 1.00 93.19 92 PRO A O 1
ATOM 738 N N . THR A 1 93 ? -2.955 -6.465 7.930 1.00 92.88 93 THR A N 1
ATOM 739 C CA . THR A 1 93 ? -4.139 -5.874 8.564 1.00 92.88 93 THR A CA 1
ATOM 740 C C . THR A 1 93 ? -3.939 -5.668 10.069 1.00 92.88 93 THR A C 1
ATOM 742 O O . THR A 1 93 ? -4.866 -5.224 10.753 1.00 92.88 93 THR A O 1
ATOM 745 N N . SER A 1 94 ? -2.740 -5.955 10.597 1.00 89.44 94 SER A N 1
ATOM 746 C CA . SER A 1 94 ? -2.462 -5.937 12.033 1.00 89.44 94 SER A CA 1
ATOM 747 C C . SER A 1 94 ? -2.762 -4.574 12.655 1.00 89.44 94 SER A C 1
ATOM 749 O O . SER A 1 94 ? -2.246 -3.527 12.252 1.00 89.44 94 SER A O 1
ATOM 751 N N . GLY A 1 95 ? -3.626 -4.588 13.673 1.00 87.75 95 GLY A N 1
ATOM 752 C CA . GLY A 1 95 ? -4.066 -3.427 14.443 1.00 87.75 95 GLY A CA 1
ATOM 753 C C . GLY A 1 95 ? -4.723 -2.316 13.620 1.00 87.75 95 GLY A C 1
ATOM 754 O O . GLY A 1 95 ? -4.563 -1.149 13.981 1.00 87.75 95 GLY A O 1
ATOM 755 N N . LEU A 1 96 ? -5.389 -2.662 12.516 1.00 92.12 96 LEU A N 1
ATOM 756 C CA . LEU A 1 96 ? -6.366 -1.804 11.848 1.00 92.12 96 LEU A CA 1
ATOM 757 C C . LEU A 1 96 ? -7.733 -1.917 12.535 1.00 92.12 96 LEU A C 1
ATOM 759 O O . LEU A 1 96 ? -8.059 -2.946 13.127 1.00 92.12 96 LEU A O 1
ATOM 763 N N . ASP A 1 97 ? -8.545 -0.864 12.447 1.00 91.75 97 ASP A N 1
ATOM 764 C CA . ASP A 1 97 ? -9.943 -0.941 12.878 1.00 91.75 97 ASP A CA 1
ATOM 765 C C . ASP A 1 97 ? -10.785 -1.815 11.916 1.00 91.75 97 ASP A C 1
ATOM 767 O O . ASP A 1 97 ? -10.361 -2.070 10.782 1.00 91.75 97 ASP A O 1
ATOM 771 N N . PRO A 1 98 ? -11.983 -2.282 12.328 1.00 89.62 98 PRO A N 1
ATOM 772 C CA . PRO A 1 98 ? -12.791 -3.201 11.526 1.00 89.62 98 PRO A CA 1
ATOM 773 C C . PRO A 1 98 ? -13.125 -2.707 10.112 1.00 89.62 98 PRO A C 1
ATOM 775 O O . PRO A 1 98 ? -13.147 -3.515 9.184 1.00 89.62 98 PRO A O 1
ATOM 778 N N . ASN A 1 99 ? -13.351 -1.403 9.922 1.00 91.31 99 ASN A N 1
ATOM 779 C CA . ASN A 1 99 ? -13.692 -0.858 8.608 1.00 91.31 99 ASN A CA 1
ATOM 780 C C . ASN A 1 99 ? -12.465 -0.873 7.689 1.00 91.31 99 ASN A C 1
ATOM 782 O O . ASN A 1 99 ? -12.536 -1.371 6.566 1.00 91.31 99 ASN A O 1
ATOM 786 N N . GLN A 1 100 ? -11.316 -0.408 8.191 1.00 91.69 100 GLN A N 1
ATOM 787 C CA . GLN A 1 100 ? -10.051 -0.432 7.447 1.00 91.69 100 GLN A CA 1
ATOM 788 C C . GLN A 1 100 ? -9.634 -1.856 7.070 1.00 91.69 100 GLN A C 1
ATOM 790 O O . GLN A 1 100 ? -9.137 -2.094 5.970 1.00 91.69 100 GLN A O 1
ATOM 795 N N . LEU A 1 10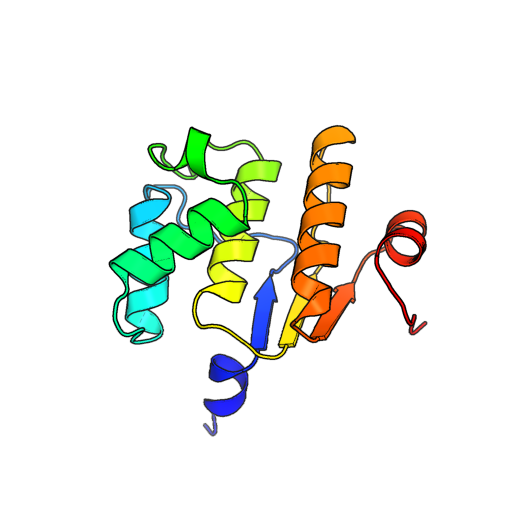1 ? -9.861 -2.814 7.963 1.00 92.06 101 LEU A N 1
ATOM 796 C CA . LEU A 1 101 ? -9.574 -4.221 7.723 1.00 92.06 101 LEU A CA 1
ATOM 797 C C . LEU A 1 101 ? -10.415 -4.780 6.563 1.00 92.06 101 LEU A C 1
ATOM 799 O O . LEU A 1 101 ? -9.860 -5.443 5.688 1.00 92.06 101 LEU A O 1
ATOM 803 N N . VAL A 1 102 ? -11.715 -4.472 6.484 1.00 92.69 102 VAL A N 1
ATOM 804 C CA . VAL A 1 102 ? -12.560 -4.888 5.345 1.00 92.69 102 VAL A CA 1
ATOM 805 C C . VAL A 1 102 ? -12.048 -4.291 4.032 1.00 92.69 102 VAL A C 1
ATOM 807 O O . VAL A 1 102 ? -11.937 -5.003 3.031 1.00 92.69 102 VAL A O 1
ATOM 810 N N . GLU A 1 103 ? -11.680 -3.011 4.036 1.00 92.81 103 GLU A N 1
ATOM 811 C CA . GLU A 1 103 ? -11.156 -2.327 2.852 1.00 92.81 103 GLU A CA 1
ATOM 812 C C . GLU A 1 103 ? -9.821 -2.916 2.371 1.00 92.81 103 GLU A C 1
ATOM 814 O O . GLU A 1 103 ? -9.649 -3.169 1.177 1.00 92.81 103 GLU A O 1
ATOM 819 N N . ILE A 1 104 ? -8.880 -3.173 3.287 1.00 94.12 104 ILE A N 1
ATOM 820 C CA . ILE A 1 104 ? -7.582 -3.771 2.951 1.00 94.12 104 ILE A CA 1
ATOM 821 C C . ILE A 1 104 ? -7.756 -5.201 2.436 1.00 94.12 104 ILE A C 1
ATOM 823 O O . ILE A 1 104 ? -7.125 -5.567 1.446 1.00 94.12 104 ILE A O 1
ATOM 827 N N . ARG A 1 105 ? -8.650 -6.002 3.028 1.00 93.88 105 ARG A N 1
ATOM 828 C CA . ARG A 1 105 ? -8.964 -7.351 2.522 1.00 93.88 105 ARG A CA 1
ATOM 829 C C . ARG A 1 105 ? -9.499 -7.310 1.093 1.00 93.88 105 ARG A C 1
ATOM 831 O O . ARG A 1 105 ? -9.059 -8.096 0.255 1.00 93.88 105 ARG A O 1
ATOM 838 N N . ALA A 1 106 ? -10.420 -6.390 0.806 1.00 94.62 106 ALA A N 1
ATOM 839 C CA . ALA A 1 106 ? -10.960 -6.209 -0.538 1.00 94.62 106 ALA A CA 1
ATOM 840 C C . ALA A 1 106 ? -9.860 -5.813 -1.536 1.00 94.62 106 ALA A C 1
ATOM 842 O O . ALA A 1 106 ? -9.776 -6.393 -2.618 1.00 94.62 106 ALA A O 1
ATOM 843 N N . LEU A 1 107 ? -8.971 -4.897 -1.139 1.00 95.12 107 LEU A N 1
ATOM 844 C CA . LEU A 1 107 ? -7.825 -4.482 -1.945 1.00 95.12 107 LEU A CA 1
ATOM 845 C C . LEU A 1 107 ? -6.874 -5.653 -2.235 1.00 95.12 107 LEU A C 1
ATOM 847 O O . LEU A 1 107 ? -6.527 -5.885 -3.391 1.00 95.12 107 LEU A O 1
ATOM 851 N N . ILE A 1 108 ? -6.492 -6.432 -1.219 1.00 95.44 108 ILE A N 1
ATOM 852 C CA . ILE A 1 108 ? -5.617 -7.606 -1.383 1.00 95.44 108 ILE A CA 1
ATOM 853 C C . ILE A 1 108 ? -6.255 -8.635 -2.322 1.00 95.44 108 ILE A C 1
ATOM 855 O O . ILE A 1 108 ? -5.574 -9.186 -3.188 1.00 95.44 108 ILE A O 1
ATOM 859 N N . LYS A 1 109 ? -7.565 -8.866 -2.196 1.00 94.94 109 LYS A N 1
ATOM 860 C CA . LYS A 1 109 ? -8.305 -9.788 -3.063 1.00 94.94 109 LYS A CA 1
ATOM 861 C C . LYS A 1 109 ? -8.328 -9.327 -4.519 1.00 94.94 109 LYS A C 1
ATOM 863 O O . LYS A 1 109 ? -8.166 -10.156 -5.410 1.00 94.94 109 LYS A O 1
ATOM 868 N N . GLU A 1 110 ? -8.497 -8.029 -4.764 1.00 94.75 110 GLU A N 1
ATOM 869 C CA . GLU A 1 110 ? -8.432 -7.467 -6.117 1.00 94.75 110 GLU A CA 1
ATOM 870 C C . GLU A 1 110 ? -7.029 -7.624 -6.711 1.00 94.75 110 GLU A C 1
ATOM 872 O O . GLU A 1 110 ? -6.875 -8.108 -7.829 1.00 94.75 110 GLU A O 1
ATOM 877 N N . ILE A 1 111 ? -5.990 -7.319 -5.930 1.00 94.31 111 ILE A N 1
ATOM 878 C CA . ILE A 1 111 ? -4.592 -7.510 -6.337 1.00 94.31 111 ILE A CA 1
ATOM 879 C C . ILE A 1 111 ? -4.311 -8.983 -6.682 1.00 94.31 111 ILE A C 1
ATOM 881 O O . ILE A 1 111 ? -3.642 -9.276 -7.679 1.00 94.31 111 ILE A O 1
ATOM 885 N N . GLY A 1 112 ? -4.857 -9.909 -5.888 1.00 94.31 112 GLY A N 1
ATOM 886 C CA . GLY A 1 112 ? -4.732 -11.355 -6.072 1.00 94.31 112 GLY A CA 1
ATOM 887 C C . GLY A 1 112 ? -5.351 -11.902 -7.361 1.00 94.31 112 GLY A C 1
ATOM 888 O O . GLY A 1 112 ? -5.041 -13.026 -7.748 1.00 94.31 112 GLY A O 1
ATOM 889 N N . ARG A 1 113 ? -6.186 -11.126 -8.069 1.00 93.44 113 ARG A N 1
ATOM 890 C CA . ARG A 1 113 ? -6.722 -11.532 -9.382 1.00 93.44 113 ARG A CA 1
ATOM 891 C C . ARG A 1 113 ? -5.668 -11.526 -10.482 1.00 93.44 113 ARG A C 1
ATOM 893 O O . ARG A 1 113 ? -5.773 -12.298 -11.430 1.00 93.44 113 ARG A O 1
ATOM 900 N N . GLU A 1 114 ? -4.662 -10.664 -10.363 1.00 92.56 114 GLU A N 1
ATOM 901 C CA . GLU A 1 114 ? -3.616 -10.500 -11.378 1.00 92.56 114 GLU A CA 1
ATOM 902 C C . GLU A 1 114 ? -2.249 -11.025 -10.936 1.00 92.56 114 GLU A C 1
ATOM 904 O O . GLU A 1 114 ? -1.365 -11.235 -11.771 1.00 92.56 114 GLU A O 1
ATOM 909 N N . LYS A 1 115 ? -2.025 -11.147 -9.624 1.00 93.88 115 LYS A N 1
ATOM 910 C CA . LYS A 1 115 ? -0.711 -11.412 -9.026 1.00 93.88 115 LYS A CA 1
ATOM 911 C C . LYS A 1 115 ? -0.812 -12.531 -8.008 1.00 93.88 115 LYS A C 1
ATOM 913 O O . LYS A 1 115 ? -1.812 -12.668 -7.313 1.00 93.88 115 LYS A O 1
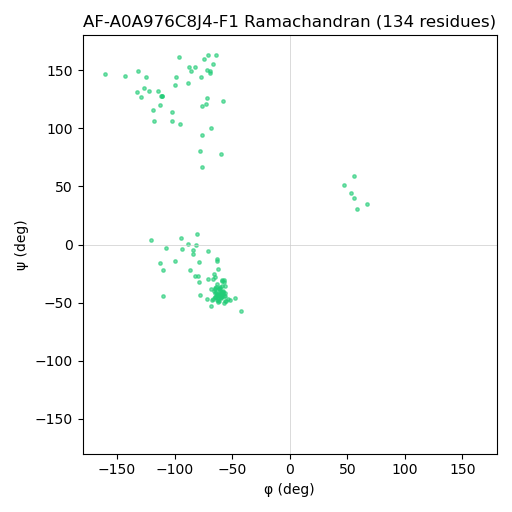ATOM 918 N N . THR A 1 116 ? 0.266 -13.292 -7.863 1.00 95.75 116 THR A N 1
ATOM 919 C CA . THR A 1 116 ? 0.362 -14.262 -6.773 1.00 95.75 116 THR A CA 1
ATOM 920 C C . THR A 1 116 ? 0.567 -13.507 -5.465 1.00 95.75 116 THR A C 1
ATOM 922 O O . THR A 1 116 ? 1.559 -12.795 -5.320 1.00 95.75 116 THR A O 1
ATOM 925 N N . VAL A 1 117 ? -0.342 -13.676 -4.509 1.00 96.69 117 VAL A N 1
ATOM 926 C CA . VAL A 1 117 ? -0.234 -13.086 -3.170 1.00 96.69 117 VAL A CA 1
ATOM 927 C C . VAL A 1 117 ? 0.006 -14.196 -2.153 1.00 96.69 117 VAL A C 1
ATOM 929 O O . VAL A 1 117 ? -0.731 -15.178 -2.111 1.00 96.69 117 VAL A O 1
ATOM 932 N N . MET A 1 118 ? 1.041 -14.031 -1.338 1.00 96.06 118 MET A N 1
ATOM 933 C CA . MET A 1 118 ? 1.314 -14.832 -0.153 1.00 96.06 118 MET A CA 1
ATOM 934 C C . MET A 1 118 ? 1.098 -13.945 1.069 1.00 96.06 118 MET A C 1
ATOM 936 O O . MET A 1 118 ? 1.637 -12.842 1.124 1.00 96.06 118 MET A O 1
ATOM 940 N N . LEU A 1 119 ? 0.297 -14.415 2.017 1.00 94.38 119 LEU A N 1
ATOM 941 C CA . LEU A 1 119 ? -0.136 -13.649 3.180 1.00 94.38 119 LEU A CA 1
ATOM 942 C C . LEU A 1 119 ? 0.123 -14.467 4.446 1.00 94.38 119 LEU A C 1
ATOM 944 O O . LEU A 1 119 ? -0.320 -15.613 4.517 1.00 94.38 119 LEU A O 1
ATOM 948 N N . SER A 1 120 ? 0.823 -13.888 5.419 1.00 93.50 120 SER A N 1
ATOM 949 C CA . SER A 1 120 ? 0.893 -14.392 6.796 1.00 93.50 120 SER A CA 1
ATOM 950 C C . SER A 1 120 ? -0.057 -13.595 7.683 1.00 93.50 120 SER A C 1
ATOM 952 O O . SER A 1 120 ? -0.172 -12.376 7.565 1.00 93.50 120 SER A O 1
ATOM 954 N N . THR A 1 121 ? -0.773 -14.312 8.542 1.00 92.50 121 THR A N 1
ATOM 955 C CA . THR A 1 121 ? -1.696 -13.752 9.530 1.00 92.50 121 THR A CA 1
ATOM 956 C C . THR A 1 121 ? -1.949 -14.789 10.615 1.00 92.50 121 THR A C 1
ATOM 958 O O . THR A 1 121 ? -2.011 -15.991 10.336 1.00 92.50 121 THR A O 1
ATOM 961 N N . HIS A 1 122 ? -2.141 -14.334 11.845 1.00 90.25 122 HIS A N 1
ATOM 962 C CA . HIS A 1 122 ? -2.643 -15.152 12.949 1.00 90.25 122 HIS A CA 1
ATOM 963 C C . HIS A 1 122 ? -4.184 -15.168 13.034 1.00 90.25 122 HIS A C 1
ATOM 965 O O . HIS A 1 122 ? -4.750 -15.822 13.912 1.00 90.25 122 HIS A O 1
ATOM 971 N N . ILE A 1 123 ? -4.886 -14.468 12.134 1.00 88.62 123 ILE A N 1
ATOM 972 C CA . ILE A 1 123 ? -6.344 -14.299 12.160 1.00 88.62 123 ILE A CA 1
ATOM 973 C C . ILE A 1 123 ? -7.003 -15.235 11.135 1.00 88.62 123 ILE A C 1
ATOM 975 O O . ILE A 1 123 ? -6.995 -14.971 9.934 1.00 88.62 123 ILE A O 1
ATOM 979 N N . MET A 1 124 ? -7.651 -16.313 11.591 1.00 89.25 124 MET A N 1
ATOM 980 C CA . MET A 1 124 ? -8.283 -17.302 10.694 1.00 89.25 124 MET A CA 1
ATOM 981 C C . MET A 1 124 ? -9.348 -16.686 9.768 1.00 89.25 124 MET A C 1
ATOM 983 O O . MET A 1 124 ? -9.439 -17.041 8.595 1.00 89.25 124 MET A O 1
ATOM 987 N N . GLN A 1 125 ? -10.104 -15.696 10.250 1.00 87.62 125 GLN A N 1
ATOM 988 C CA . GLN A 1 125 ? -11.123 -15.005 9.453 1.00 87.62 125 GLN A CA 1
ATOM 989 C C . GLN A 1 125 ? -10.534 -14.265 8.237 1.00 87.62 125 GLN A C 1
ATOM 991 O O . GLN A 1 125 ? -11.258 -13.941 7.297 1.00 87.62 125 GLN A O 1
ATOM 996 N N . GLU A 1 126 ? -9.236 -13.953 8.243 1.00 86.31 126 GLU A N 1
ATOM 997 C CA . GLU A 1 126 ? -8.541 -13.367 7.088 1.00 86.31 126 GLU A CA 1
ATOM 998 C C . GLU A 1 126 ? -8.224 -14.403 6.036 1.00 86.31 126 GLU A C 1
ATOM 1000 O O . GLU A 1 126 ? -8.464 -14.169 4.850 1.00 86.31 126 GLU A O 1
ATOM 1005 N N . VAL A 1 127 ? -7.740 -15.556 6.490 1.00 89.69 127 VAL A N 1
ATOM 1006 C CA . VAL A 1 127 ? -7.461 -16.706 5.640 1.00 89.69 127 VAL A CA 1
ATOM 1007 C C . VAL A 1 127 ? -8.727 -17.100 4.882 1.00 89.69 127 VAL A C 1
ATOM 1009 O O . VAL A 1 127 ? -8.695 -17.199 3.659 1.00 89.69 127 VAL A O 1
ATOM 1012 N N . GLU A 1 128 ? -9.860 -17.225 5.576 1.00 89.19 128 GLU A N 1
ATOM 1013 C CA . GLU A 1 128 ? -11.149 -17.577 4.965 1.00 89.19 128 GLU A CA 1
ATOM 1014 C C . GLU A 1 128 ? -11.660 -16.521 3.971 1.00 89.19 128 GLU A C 1
ATOM 1016 O O . GLU A 1 128 ? -12.251 -16.856 2.943 1.00 89.19 128 GLU A O 1
ATOM 1021 N N . ALA A 1 129 ? -11.442 -15.234 4.255 1.00 88.06 129 ALA A N 1
ATOM 1022 C CA . ALA A 1 129 ? -11.962 -14.147 3.427 1.00 88.06 129 ALA A CA 1
ATOM 1023 C C . ALA A 1 129 ? -11.143 -13.903 2.144 1.00 88.06 129 ALA A C 1
ATOM 1025 O O . ALA A 1 129 ? -11.700 -13.464 1.125 1.00 88.06 129 ALA A O 1
ATOM 1026 N N . ILE A 1 130 ? -9.827 -14.138 2.204 1.00 89.56 130 ILE A N 1
ATOM 1027 C CA . ILE A 1 130 ? -8.866 -13.725 1.172 1.00 89.56 130 ILE A CA 1
ATOM 1028 C C . ILE A 1 130 ? -8.302 -14.921 0.397 1.00 89.56 130 ILE A C 1
ATOM 1030 O O . ILE A 1 130 ? -8.186 -14.846 -0.827 1.00 89.56 130 ILE A O 1
ATOM 1034 N N . CYS A 1 131 ? -7.925 -16.006 1.076 1.00 89.81 131 CYS A N 1
ATOM 1035 C CA . CYS A 1 131 ? -7.054 -17.030 0.504 1.00 89.81 131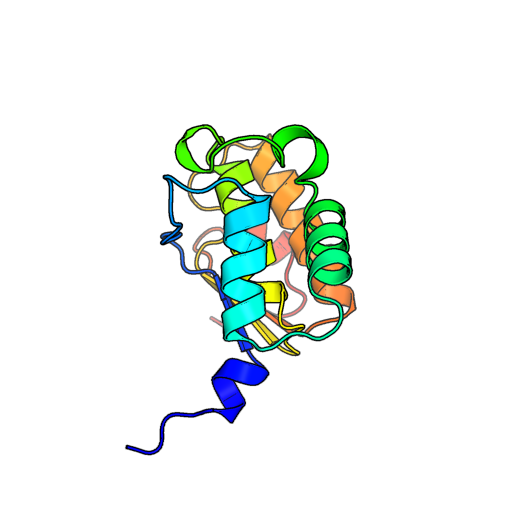 CYS A CA 1
ATOM 1036 C C . CYS A 1 131 ? -7.831 -18.120 -0.247 1.00 89.81 131 CYS A C 1
ATOM 1038 O O . CYS A 1 131 ? -8.846 -18.631 0.213 1.00 89.81 131 CYS A O 1
ATOM 1040 N N . ASN A 1 132 ? -7.303 -18.549 -1.398 1.00 89.88 132 ASN A N 1
ATOM 1041 C CA . ASN A 1 132 ? -7.807 -19.733 -2.110 1.00 89.88 132 ASN A CA 1
ATOM 1042 C C . ASN A 1 132 ? -7.166 -21.041 -1.625 1.00 89.88 132 ASN A C 1
ATOM 1044 O O . ASN A 1 132 ? -7.693 -22.122 -1.876 1.00 89.88 132 ASN A O 1
ATOM 1048 N N . ARG A 1 133 ? -5.987 -20.949 -1.004 1.00 90.19 133 ARG A N 1
ATOM 1049 C CA . ARG A 1 133 ? -5.197 -22.071 -0.490 1.00 90.19 133 ARG A CA 1
ATOM 1050 C C . ARG A 1 133 ? -4.533 -21.646 0.814 1.00 90.19 133 ARG A C 1
ATOM 1052 O O . ARG A 1 133 ? -4.084 -20.507 0.915 1.00 90.19 133 ARG A O 1
ATOM 1059 N N . THR A 1 134 ? -4.414 -22.585 1.746 1.00 87.38 134 THR A N 1
ATOM 1060 C CA . THR A 1 134 ? -3.804 -22.373 3.066 1.00 87.38 134 THR A CA 1
ATOM 1061 C C . THR A 1 134 ? -2.688 -23.388 3.285 1.00 87.38 134 THR A C 1
ATOM 1063 O O . THR A 1 134 ? -2.792 -24.530 2.833 1.00 87.38 134 THR A O 1
ATOM 1066 N N . ILE A 1 135 ? -1.617 -22.962 3.953 1.00 87.38 135 ILE A N 1
ATOM 1067 C CA . ILE A 1 135 ? -0.495 -23.798 4.393 1.00 87.38 135 ILE A CA 1
ATOM 1068 C C . ILE A 1 135 ? -0.411 -23.632 5.915 1.00 87.38 135 ILE A C 1
ATOM 1070 O O . ILE A 1 135 ? -0.493 -22.498 6.385 1.00 87.38 135 ILE A O 1
ATOM 1074 N N . ILE A 1 136 ? -0.310 -24.741 6.655 1.00 81.00 136 ILE A N 1
ATOM 1075 C CA . ILE A 1 136 ? -0.246 -24.796 8.127 1.00 81.00 136 ILE A CA 1
ATOM 1076 C C . ILE A 1 136 ? 1.035 -25.522 8.525 1.00 81.00 136 ILE A C 1
ATOM 1078 O O . ILE A 1 136 ? 1.311 -26.567 7.890 1.00 81.00 136 ILE A O 1
#

Foldseek 3Di:
DPDPPVCLLAEFEQAPDQPFPQQDQLLRRQLVLVVVLVDPPSNVLSVVLCVLLVVVVPRGDGNVPDDPLSSLSSSVSSSCSSPHQEYEYEQSCPPPDPVSSVSVLVSLQVVVVRHHYHYDDPDVVSCVSRPPDDDD

Solvent-accessible surface area (backbone atoms only — not comparable to full-atom values): 7839 Å² total; per-residue (Å²): 133,92,70,62,64,65,52,68,57,36,44,16,60,34,59,64,72,71,89,67,70,42,88,34,37,44,58,55,48,48,45,54,54,32,57,76,66,66,50,80,65,45,74,59,53,46,51,53,37,33,57,75,54,66,37,64,94,58,43,87,38,39,43,65,78,44,54,71,56,56,47,44,33,51,38,50,34,62,24,42,65,75,63,34,58,33,36,41,32,29,38,79,54,72,92,46,55,75,68,50,36,53,52,49,49,51,50,52,44,58,53,44,74,82,28,50,70,46,75,48,69,95,51,66,73,54,48,72,74,58,49,94,72,88,86,134

Nearest PDB structures (foldseek):
  6z67-assembly2_B  TM=9.323E-01  e=1.923E-09  Streptococcus pneumoniae
  7w7b-assembly2_G  TM=9.093E-01  e=3.966E-08  Corynebacterium diphtheriae NCTC 13129
  8hpl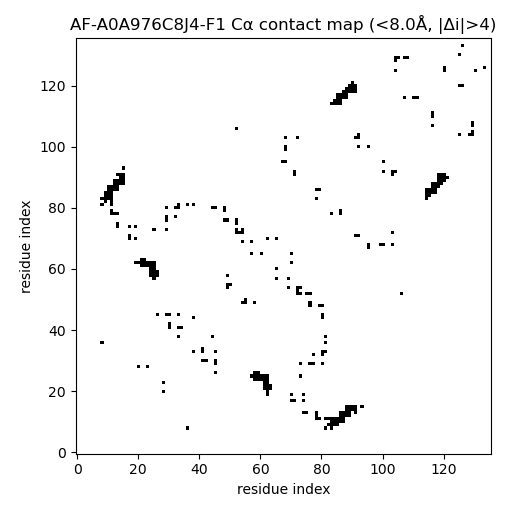-assembly1_C  TM=9.122E-01  e=4.963E-08  Mycolicibacterium smegmatis MC2 155
  7w7a-assembly2_E  TM=8.867E-01  e=8.692E-08  Corynebacterium diphtheriae NCTC 13129
  8w9m-assembly1_D  TM=8.334E-01  e=4.670E-07  Nostoc sp. PCC 7120 = FACHB-418

Mean predicted aligned error: 4.05 Å

Secondary structure (DSSP, 8-state):
----HHHHHHEEEE-SS----TTSBHHHHHHHHHHHTT-TTHHHHHHHHHHHTT-GGGTTSBGGGS-HHHHHHHHHHHHHTT--SEEEEESTTTT--HHHHHHHHHHHHHHTTTSEEEEE-S-HHHHHHH-SS---

Radius of gyration: 14.6 Å; Cα contacts (8 Å, |Δi|>4): 175; chains: 1; bounding box: 42×40×31 Å

Sequence (136 aa):
MVGNAWAKKHIGYLPESNALYLDMYVKEYLSFIGEIYKIPNLKKRVAEMIEQVGLGPESHKKIEALSKGYRQRVGLAQAMIHNPKVLILDEPTSGLDPNQLVEIRALIKEIGREKTVMLSTHIMQEVEAICNRTII